Protein AF-A0A2W6DBU0-F1 (afdb_monomer_lite)

Foldseek 3Di:
DPPVLVVLLVVVLVVLVVCCVVVVADQFAADDQLVVSVHDPVSSVVSLVVCVVVVNWDQDPPPHIGD

Radius of gyration: 11.48 Å; chains: 1; bounding box: 25×20×32 Å

pLDDT: mean 73.98, std 8.36, range [42.16, 83.12]

Secondary structure (DSSP, 8-state):
---SHHHHHHHHHHHHHHHHHTTSS-TTPBPPPTTTTT--HHHHHHHHHHHHHTTS-EEETTTEEE-

Structure (mmCIF, N/CA/C/O backbone):
data_AF-A0A2W6DBU0-F1
#
_entry.id   AF-A0A2W6DBU0-F1
#
loop_
_atom_site.group_PDB
_atom_site.id
_atom_site.type_symbol
_atom_site.label_atom_id
_atom_site.label_alt_id
_atom_site.label_comp_id
_atom_site.label_asym_id
_atom_site.label_entity_id
_atom_site.label_seq_id
_atom_site.pdbx_PDB_ins_code
_atom_site.Cartn_x
_atom_site.Cartn_y
_atom_site.Cartn_z
_atom_site.occupancy
_atom_site.B_iso_or_equiv
_atom_site.auth_seq_id
_atom_site.auth_comp_id
_atom_site.auth_asym_id
_atom_site.auth_atom_id
_atom_site.pdbx_PDB_model_num
ATOM 1 N N . MET A 1 1 ? 17.284 7.956 -20.470 1.00 42.16 1 MET A N 1
ATOM 2 C CA . MET A 1 1 ? 16.086 7.287 -21.028 1.00 42.16 1 MET A CA 1
ATOM 3 C C . MET A 1 1 ? 15.073 6.989 -19.912 1.00 42.16 1 MET A C 1
ATOM 5 O O . MET A 1 1 ? 15.209 5.947 -19.284 1.00 42.16 1 MET A O 1
ATOM 9 N N . PRO A 1 2 ? 14.096 7.864 -19.581 1.00 47.72 2 PRO A N 1
ATOM 10 C CA . PRO A 1 2 ? 13.205 7.652 -18.434 1.00 47.72 2 PRO A CA 1
ATOM 11 C C . PRO A 1 2 ? 11.784 7.223 -18.854 1.00 47.72 2 PRO A C 1
ATOM 13 O O . PRO A 1 2 ? 10.820 7.924 -18.573 1.00 47.72 2 PRO A O 1
ATOM 16 N N . ALA A 1 3 ? 11.635 6.072 -19.520 1.00 52.62 3 ALA A N 1
ATOM 17 C CA . ALA A 1 3 ? 10.312 5.517 -19.862 1.00 52.62 3 ALA A CA 1
ATOM 18 C C . ALA A 1 3 ? 9.932 4.270 -19.034 1.00 52.62 3 ALA A C 1
ATOM 20 O O . ALA A 1 3 ? 8.755 3.959 -18.878 1.00 52.62 3 ALA A O 1
ATOM 21 N N . VAL A 1 4 ? 10.903 3.581 -18.426 1.00 54.66 4 VAL A N 1
ATOM 22 C CA . VAL A 1 4 ? 10.658 2.307 -17.717 1.00 54.66 4 VAL A CA 1
ATOM 23 C C . VAL A 1 4 ? 10.022 2.520 -16.330 1.00 54.66 4 VAL A C 1
ATOM 25 O O . VAL A 1 4 ? 9.330 1.654 -15.795 1.00 54.66 4 VAL A O 1
ATOM 28 N N . THR A 1 5 ? 10.170 3.714 -15.757 1.00 57.59 5 THR A N 1
ATOM 29 C CA . THR A 1 5 ? 9.733 4.031 -14.388 1.00 57.59 5 THR A CA 1
ATOM 30 C C . THR A 1 5 ? 8.209 4.104 -14.223 1.00 57.59 5 THR A C 1
ATOM 32 O O . THR A 1 5 ? 7.672 3.765 -13.164 1.00 57.59 5 THR A O 1
ATOM 35 N N . LEU A 1 6 ? 7.491 4.525 -15.271 1.00 61.28 6 LEU A N 1
ATOM 36 C CA . LEU A 1 6 ? 6.028 4.643 -15.253 1.00 61.28 6 LEU A CA 1
ATOM 37 C C . LEU A 1 6 ? 5.332 3.272 -15.201 1.00 61.28 6 LEU A C 1
ATOM 39 O O . LEU A 1 6 ? 4.272 3.134 -14.599 1.00 61.28 6 LEU A O 1
ATOM 43 N N . LEU A 1 7 ? 5.948 2.238 -15.769 1.00 72.12 7 LEU A N 1
ATOM 44 C CA . LEU A 1 7 ? 5.409 0.879 -15.730 1.00 72.12 7 LEU A CA 1
ATOM 45 C C . LEU A 1 7 ? 5.617 0.229 -14.358 1.00 72.12 7 LEU A C 1
ATOM 47 O O . LEU A 1 7 ? 4.715 -0.429 -13.846 1.00 72.12 7 LEU A O 1
ATOM 51 N N . ALA A 1 8 ? 6.773 0.456 -13.733 1.00 71.12 8 ALA A N 1
ATOM 52 C CA . ALA A 1 8 ? 7.133 -0.188 -12.473 1.00 71.12 8 ALA A CA 1
ATOM 53 C C . ALA A 1 8 ? 6.211 0.206 -11.304 1.00 71.12 8 ALA A C 1
ATOM 55 O O . ALA A 1 8 ? 5.710 -0.667 -10.601 1.00 71.12 8 ALA A O 1
ATOM 56 N N . HIS A 1 9 ? 5.917 1.500 -11.120 1.00 71.81 9 HIS A N 1
ATOM 57 C CA . HIS A 1 9 ? 5.011 1.927 -10.043 1.00 71.81 9 HIS A CA 1
ATOM 58 C C . HIS A 1 9 ? 3.567 1.448 -10.268 1.00 71.81 9 HIS A C 1
ATOM 60 O O . HIS A 1 9 ? 2.855 1.160 -9.309 1.00 71.81 9 HIS A O 1
ATOM 66 N N . ARG A 1 10 ? 3.143 1.338 -11.535 1.00 75.81 10 ARG A N 1
ATOM 67 C CA . ARG A 1 10 ? 1.810 0.860 -11.902 1.00 75.81 10 ARG A CA 1
ATOM 68 C C . ARG A 1 10 ? 1.663 -0.642 -11.666 1.00 75.81 10 ARG A C 1
ATOM 70 O O . ARG A 1 10 ? 0.620 -1.052 -11.176 1.00 75.81 10 ARG A O 1
ATOM 77 N N . ARG A 1 11 ? 2.701 -1.444 -11.944 1.00 77.62 11 ARG A N 1
ATOM 78 C CA . ARG A 1 11 ? 2.721 -2.880 -11.604 1.00 77.62 11 ARG A CA 1
ATOM 79 C C . ARG A 1 11 ? 2.574 -3.091 -10.101 1.00 77.62 11 ARG A C 1
ATOM 81 O O . ARG A 1 11 ? 1.667 -3.799 -9.701 1.00 77.62 11 ARG A O 1
ATOM 88 N N . ILE A 1 12 ? 3.359 -2.374 -9.292 1.00 76.69 12 ILE A N 1
ATOM 89 C CA . ILE A 1 12 ? 3.256 -2.426 -7.823 1.00 76.69 12 ILE A CA 1
ATOM 90 C C . ILE A 1 12 ? 1.834 -2.084 -7.360 1.00 76.69 12 ILE A C 1
ATOM 92 O O . ILE A 1 12 ? 1.279 -2.772 -6.513 1.00 76.69 12 ILE A O 1
ATOM 96 N N . ALA A 1 13 ? 1.223 -1.042 -7.930 1.00 77.06 13 ALA A N 1
ATOM 97 C CA . ALA A 1 13 ? -0.136 -0.656 -7.566 1.00 77.06 13 ALA A CA 1
ATOM 98 C C . ALA A 1 13 ? -1.186 -1.719 -7.931 1.00 77.06 13 ALA A C 1
ATOM 100 O O . ALA A 1 13 ? -2.097 -1.959 -7.145 1.00 77.06 13 ALA A O 1
ATOM 101 N N . VAL A 1 14 ? -1.057 -2.355 -9.100 1.00 80.88 14 VAL A N 1
ATOM 102 C CA . VAL A 1 14 ? -1.959 -3.432 -9.538 1.00 80.88 14 VAL A CA 1
ATOM 103 C C . VAL A 1 14 ? -1.763 -4.692 -8.699 1.00 80.88 14 VAL A C 1
ATOM 105 O O . VAL A 1 14 ? -2.752 -5.300 -8.302 1.00 80.88 14 VAL A O 1
ATOM 108 N N . ASP A 1 15 ? -0.520 -5.064 -8.397 1.00 80.50 15 ASP A N 1
ATOM 109 C CA . ASP A 1 15 ? -0.217 -6.234 -7.570 1.00 80.50 15 ASP A CA 1
ATOM 110 C C . ASP A 1 15 ? -0.752 -6.044 -6.147 1.00 80.50 15 ASP A C 1
ATOM 112 O O . ASP A 1 15 ? -1.441 -6.919 -5.632 1.00 80.50 15 ASP A O 1
ATOM 116 N N . LEU A 1 16 ? -0.550 -4.865 -5.550 1.00 76.94 16 LEU A N 1
ATOM 117 C CA . LEU A 1 16 ? -1.118 -4.535 -4.240 1.00 76.94 16 LEU A CA 1
ATOM 118 C C . LEU A 1 16 ? -2.646 -4.513 -4.266 1.00 76.94 16 LEU A C 1
ATOM 120 O O . LEU A 1 16 ? -3.269 -5.058 -3.365 1.00 76.94 16 LEU A O 1
ATOM 124 N N . GLN A 1 17 ? -3.267 -3.949 -5.305 1.00 79.81 17 GLN A N 1
ATOM 125 C CA . GLN A 1 17 ? -4.724 -4.010 -5.453 1.00 79.81 17 GLN A CA 1
ATOM 126 C C . GLN A 1 17 ? -5.235 -5.444 -5.545 1.00 79.81 17 GLN A C 1
ATOM 128 O O . GLN A 1 17 ? -6.263 -5.752 -4.953 1.00 79.81 17 GLN A O 1
ATOM 133 N N . ARG A 1 18 ? -4.531 -6.317 -6.270 1.00 82.50 18 ARG A N 1
ATOM 134 C CA . ARG A 1 18 ? -4.889 -7.733 -6.374 1.00 82.50 18 ARG A CA 1
ATOM 135 C C . ARG A 1 18 ? -4.730 -8.450 -5.045 1.00 82.50 18 ARG A C 1
ATOM 137 O O . ARG A 1 18 ? -5.640 -9.178 -4.686 1.00 82.50 18 ARG A O 1
ATOM 144 N N . ALA A 1 19 ? -3.646 -8.211 -4.314 1.00 79.19 19 ALA A N 1
ATOM 145 C CA . ALA A 1 19 ? -3.433 -8.795 -2.992 1.00 79.19 19 ALA A CA 1
ATOM 146 C C . ALA A 1 19 ? -4.504 -8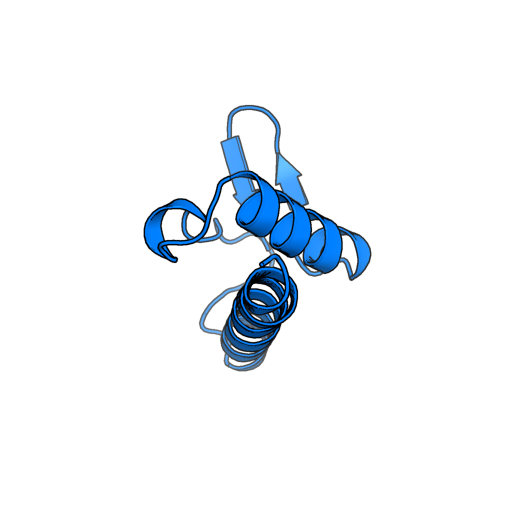.334 -1.986 1.00 79.19 19 ALA A C 1
ATOM 148 O O . ALA A 1 19 ? -5.064 -9.152 -1.262 1.00 79.19 19 ALA A O 1
ATOM 149 N N . ILE A 1 20 ? -4.869 -7.046 -2.003 1.00 78.12 20 ILE A N 1
ATOM 150 C CA . ILE A 1 20 ? -5.963 -6.507 -1.178 1.00 78.12 20 ILE A CA 1
ATOM 151 C C . ILE A 1 20 ? -7.304 -7.134 -1.584 1.00 78.12 20 ILE A C 1
ATOM 153 O O . ILE A 1 20 ? -8.058 -7.598 -0.734 1.00 78.12 20 ILE A O 1
ATOM 157 N N . ALA A 1 21 ? -7.599 -7.196 -2.886 1.00 79.12 21 ALA A N 1
ATOM 158 C CA . ALA A 1 21 ? -8.834 -7.791 -3.399 1.00 79.12 21 ALA A CA 1
ATOM 159 C C . ALA A 1 21 ? -8.915 -9.310 -3.164 1.00 79.12 21 ALA A C 1
ATOM 161 O O . ALA A 1 21 ? -10.009 -9.842 -3.003 1.00 79.12 21 ALA A O 1
ATOM 162 N N . ALA A 1 22 ? -7.773 -10.000 -3.134 1.00 82.69 22 ALA A N 1
ATOM 163 C CA . ALA A 1 22 ? -7.662 -11.417 -2.808 1.00 82.69 22 ALA A CA 1
ATOM 164 C C . ALA A 1 22 ? -7.762 -11.692 -1.297 1.00 82.69 22 ALA A C 1
ATOM 166 O O . ALA A 1 22 ? -7.881 -12.848 -0.903 1.00 82.69 22 ALA A O 1
ATOM 167 N N . GLY A 1 23 ? -7.726 -10.652 -0.453 1.00 79.00 23 GLY A N 1
ATOM 168 C CA . GLY A 1 23 ? -7.719 -10.784 1.004 1.00 79.00 23 GLY A CA 1
ATOM 169 C C . GLY A 1 23 ? -6.364 -11.197 1.589 1.00 79.00 23 GLY A C 1
ATOM 170 O O . GLY A 1 23 ? -6.297 -11.521 2.769 1.00 79.00 23 GLY A O 1
ATOM 171 N N . GLU A 1 24 ? -5.291 -11.175 0.792 1.00 80.69 24 GLU A N 1
ATOM 172 C CA . GLU A 1 24 ? -3.918 -11.407 1.269 1.00 80.69 24 GLU A CA 1
ATOM 173 C C . GLU A 1 24 ? -3.377 -10.217 2.072 1.00 80.69 24 GLU A C 1
ATO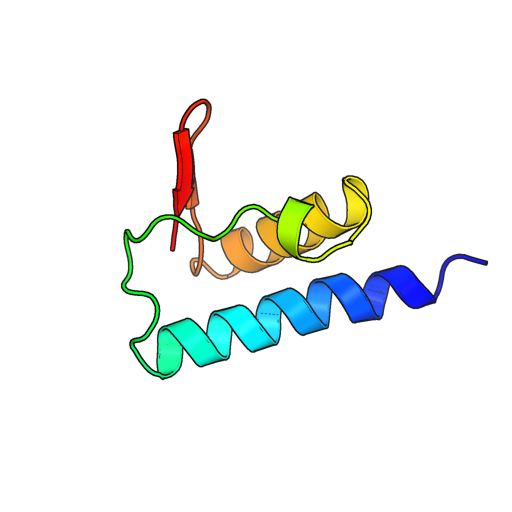M 175 O O . GLU A 1 24 ? -2.468 -10.377 2.881 1.00 80.69 24 GLU A O 1
ATOM 180 N N . LEU A 1 25 ? -3.931 -9.024 1.841 1.00 74.81 25 LEU A N 1
ATOM 181 C CA . LEU A 1 25 ? -3.617 -7.810 2.585 1.00 74.81 25 LEU A CA 1
ATOM 182 C C . LEU A 1 25 ? -4.909 -7.174 3.097 1.00 74.81 25 LEU A C 1
ATOM 184 O O . LEU A 1 25 ? -5.703 -6.645 2.312 1.00 74.81 25 LEU A O 1
ATOM 188 N N . ALA A 1 26 ? -5.118 -7.207 4.410 1.00 73.06 26 ALA A N 1
ATOM 189 C CA . ALA A 1 26 ? -6.267 -6.565 5.026 1.00 73.06 26 ALA A CA 1
ATOM 190 C C . ALA A 1 26 ? -6.033 -5.049 5.181 1.00 73.06 26 ALA A C 1
ATOM 192 O O . ALA A 1 26 ? -4.898 -4.615 5.390 1.00 73.06 26 ALA A O 1
ATOM 193 N N . PRO A 1 27 ? -7.088 -4.214 5.136 1.00 70.62 27 PRO A N 1
ATOM 194 C CA . PRO A 1 27 ? -6.993 -2.813 5.536 1.00 70.62 27 PRO A CA 1
ATOM 195 C C . PRO A 1 27 ? -6.422 -2.700 6.955 1.00 70.62 27 PRO A C 1
ATOM 197 O O . PRO A 1 27 ? -6.992 -3.235 7.905 1.00 70.62 27 PRO A O 1
ATOM 200 N N . GLY A 1 28 ? -5.295 -2.008 7.101 1.00 72.50 28 GLY A N 1
ATOM 201 C CA . GLY A 1 28 ? -4.521 -1.910 8.335 1.00 72.50 28 GLY A CA 1
ATOM 202 C C . GLY A 1 28 ? -3.261 -2.778 8.378 1.00 72.50 28 GLY A C 1
ATOM 203 O O . GLY A 1 28 ? -2.419 -2.535 9.247 1.00 72.50 28 GLY A O 1
ATOM 204 N N . ASP A 1 29 ? -3.074 -3.717 7.445 1.00 79.62 29 ASP A N 1
ATOM 205 C CA . ASP A 1 29 ? -1.855 -4.523 7.389 1.00 79.62 29 ASP A CA 1
ATOM 206 C C . ASP A 1 29 ? -0.652 -3.698 6.924 1.00 79.62 29 ASP A C 1
ATOM 208 O O . ASP A 1 29 ? -0.779 -2.817 6.063 1.00 79.62 29 ASP A O 1
ATOM 212 N N . PRO A 1 30 ? 0.544 -3.965 7.478 1.00 73.44 30 PRO A N 1
ATOM 213 C CA . PRO A 1 30 ? 1.766 -3.326 7.026 1.00 73.44 30 PRO A CA 1
ATOM 214 C C . PRO A 1 30 ? 2.059 -3.728 5.578 1.00 73.44 30 PRO A C 1
ATOM 216 O O . PRO A 1 30 ? 2.207 -4.905 5.256 1.00 73.44 30 PRO A O 1
ATOM 219 N N . LEU A 1 31 ? 2.204 -2.737 4.697 1.00 72.50 31 LEU A N 1
ATOM 220 C CA . LEU A 1 31 ? 2.671 -2.984 3.343 1.00 72.50 31 LEU A CA 1
ATOM 221 C C . LEU A 1 31 ? 4.121 -3.467 3.356 1.00 72.50 31 LEU A C 1
ATOM 223 O O . LEU A 1 31 ? 4.955 -2.868 4.052 1.00 72.50 31 LEU A O 1
ATOM 227 N N . PRO A 1 32 ? 4.459 -4.429 2.480 1.00 67.94 32 PRO A N 1
ATOM 228 C CA . PRO A 1 32 ? 5.841 -4.796 2.231 1.00 67.94 32 PRO A CA 1
ATOM 229 C C . PRO A 1 32 ? 6.641 -3.573 1.784 1.00 67.94 32 PRO A C 1
ATOM 231 O O . PRO A 1 32 ? 6.154 -2.677 1.075 1.00 67.94 32 PRO A O 1
ATOM 234 N N . SER A 1 33 ? 7.891 -3.501 2.237 1.00 65.06 33 SER A N 1
ATOM 235 C CA . SER A 1 33 ? 8.715 -2.331 1.982 1.00 65.06 33 SER A CA 1
ATOM 236 C C . SER A 1 33 ? 8.939 -2.185 0.485 1.00 65.06 33 SER A C 1
ATOM 238 O O . SER A 1 33 ? 9.436 -3.081 -0.179 1.00 65.06 33 SER A O 1
ATOM 240 N N . THR A 1 34 ? 8.675 -0.998 -0.059 1.00 65.50 34 THR A N 1
ATOM 241 C CA . THR A 1 34 ? 8.955 -0.693 -1.479 1.00 65.50 34 THR A CA 1
ATOM 242 C C . THR A 1 34 ? 10.404 -0.941 -1.931 1.00 65.50 34 THR A C 1
ATOM 244 O O . THR A 1 34 ? 10.666 -0.986 -3.130 1.00 65.50 34 THR A O 1
ATOM 247 N N . ARG A 1 35 ? 11.344 -1.124 -0.990 1.00 63.47 35 ARG A N 1
ATOM 248 C CA . ARG A 1 35 ? 12.704 -1.620 -1.256 1.00 63.47 35 ARG A CA 1
ATOM 249 C C . ARG A 1 35 ? 12.729 -3.049 -1.808 1.00 63.47 35 ARG A C 1
ATOM 251 O O . ARG A 1 35 ? 13.589 -3.340 -2.627 1.00 63.47 35 ARG A O 1
ATOM 258 N N . GLU A 1 36 ? 11.809 -3.906 -1.381 1.00 65.69 36 GLU A N 1
ATOM 259 C CA . GLU A 1 36 ? 11.728 -5.314 -1.793 1.00 65.69 36 GLU A CA 1
ATOM 260 C C . GLU A 1 36 ? 11.303 -5.457 -3.258 1.00 65.69 36 GLU A C 1
ATOM 262 O O . GLU A 1 36 ? 11.702 -6.392 -3.938 1.00 65.69 36 GLU A O 1
ATOM 267 N N . TYR A 1 37 ? 10.591 -4.463 -3.793 1.00 67.75 37 TYR A N 1
ATOM 268 C CA . TYR A 1 37 ? 10.159 -4.437 -5.190 1.00 67.75 37 TYR A CA 1
ATOM 269 C C . TYR A 1 37 ? 11.279 -4.084 -6.187 1.00 67.75 37 TYR A C 1
ATOM 271 O O . TYR A 1 37 ? 11.016 -3.957 -7.381 1.00 67.75 37 TYR A O 1
ATOM 279 N N . GLY A 1 38 ? 12.519 -3.870 -5.728 1.00 66.25 38 GLY A N 1
ATOM 280 C CA . GLY A 1 38 ? 13.667 -3.604 -6.605 1.00 66.25 38 GLY A CA 1
ATOM 281 C C . GLY A 1 38 ? 13.573 -2.300 -7.411 1.00 66.25 38 GLY A C 1
ATOM 282 O O . GLY A 1 38 ? 14.306 -2.113 -8.380 1.00 66.25 38 GLY A O 1
ATOM 283 N N . VAL A 1 39 ? 12.673 -1.383 -7.036 1.00 72.12 39 VAL A N 1
ATOM 284 C CA . VAL A 1 39 ? 12.465 -0.111 -7.740 1.00 72.12 39 VAL A CA 1
ATOM 285 C C . VAL A 1 39 ? 13.265 1.034 -7.122 1.00 72.12 39 VAL A C 1
ATOM 287 O O . VAL A 1 39 ? 13.587 1.048 -5.932 1.00 72.12 39 VAL A O 1
ATOM 290 N N . SER A 1 40 ? 13.556 2.063 -7.921 1.00 76.62 40 SER A N 1
ATOM 291 C CA . SER A 1 40 ? 14.199 3.276 -7.413 1.00 76.62 40 SER A CA 1
ATOM 292 C C . SER A 1 40 ? 13.331 3.972 -6.353 1.00 76.62 40 SER A C 1
ATOM 294 O O . SER A 1 40 ? 12.102 3.982 -6.439 1.00 76.62 40 SER A O 1
ATOM 296 N N . ARG A 1 41 ? 13.964 4.647 -5.379 1.00 75.25 41 ARG A N 1
ATOM 297 C CA . ARG A 1 41 ? 13.275 5.384 -4.293 1.00 75.25 41 ARG A CA 1
ATOM 298 C C . ARG A 1 41 ? 12.197 6.359 -4.793 1.00 75.25 41 ARG A C 1
ATOM 300 O O . ARG A 1 41 ? 11.157 6.500 -4.154 1.00 75.25 41 ARG A O 1
ATOM 307 N N . GLY A 1 42 ? 12.430 7.017 -5.932 1.00 76.56 42 GLY A N 1
ATOM 308 C CA . GLY A 1 42 ? 11.448 7.907 -6.562 1.00 76.56 42 GLY A CA 1
ATOM 309 C C . GLY A 1 42 ? 10.206 7.163 -7.062 1.00 76.56 42 GLY A C 1
ATOM 310 O O . GLY A 1 42 ? 9.086 7.593 -6.810 1.00 76.56 42 GLY A O 1
ATOM 311 N N . THR A 1 43 ? 10.400 6.002 -7.685 1.00 78.12 43 THR A N 1
ATOM 312 C CA . THR A 1 43 ? 9.346 5.116 -8.202 1.00 78.12 43 THR A CA 1
ATOM 313 C C . THR A 1 43 ? 8.501 4.528 -7.083 1.00 78.12 43 THR A C 1
ATOM 315 O O . THR A 1 43 ? 7.278 4.576 -7.142 1.00 78.12 43 THR A O 1
ATOM 318 N N . ALA A 1 44 ? 9.163 4.032 -6.036 1.00 76.94 44 ALA A N 1
ATOM 319 C CA . ALA A 1 44 ? 8.539 3.558 -4.809 1.00 76.94 44 ALA A CA 1
ATOM 320 C C . ALA A 1 44 ? 7.621 4.624 -4.200 1.00 76.94 44 ALA A C 1
ATOM 322 O O . ALA A 1 44 ? 6.450 4.379 -3.917 1.00 76.94 44 ALA A O 1
ATOM 323 N N . ARG A 1 45 ? 8.147 5.844 -4.045 1.00 78.44 45 ARG A N 1
ATOM 324 C CA . ARG A 1 45 ? 7.387 6.974 -3.512 1.00 78.44 45 ARG A CA 1
ATOM 325 C C . ARG A 1 45 ? 6.210 7.338 -4.416 1.00 78.44 45 ARG A C 1
ATOM 327 O O . ARG A 1 45 ? 5.136 7.607 -3.896 1.00 78.44 45 ARG A O 1
ATOM 334 N N . GLN A 1 46 ? 6.377 7.297 -5.737 1.00 80.94 46 GLN A N 1
ATOM 335 C CA . GLN A 1 46 ? 5.299 7.571 -6.688 1.00 80.94 46 GLN A CA 1
ATOM 336 C C . GLN A 1 46 ? 4.194 6.502 -6.641 1.00 80.94 46 GLN A C 1
ATOM 338 O O . GLN A 1 46 ? 3.022 6.871 -6.624 1.00 80.94 46 GLN A O 1
ATOM 343 N N . ALA A 1 47 ? 4.550 5.215 -6.535 1.00 78.94 47 ALA A N 1
ATOM 344 C CA . ALA A 1 47 ? 3.606 4.106 -6.349 1.00 78.9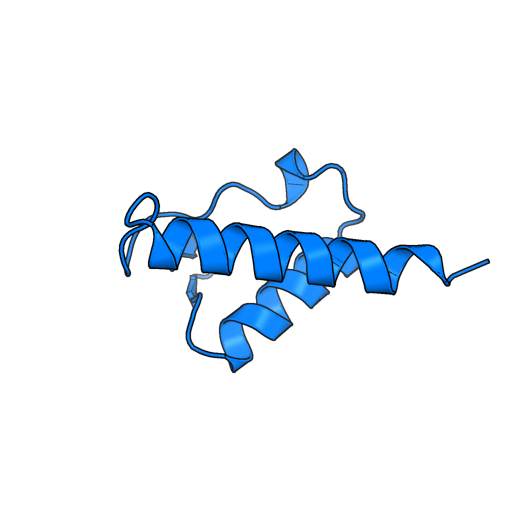4 47 ALA A CA 1
ATOM 345 C C . ALA A 1 47 ? 2.790 4.283 -5.063 1.00 78.94 47 ALA A C 1
ATOM 347 O O . ALA A 1 47 ? 1.562 4.279 -5.090 1.00 78.94 47 ALA A O 1
ATOM 348 N N . LEU A 1 48 ? 3.478 4.526 -3.944 1.00 77.75 48 LEU A N 1
ATOM 349 C CA . LEU A 1 48 ? 2.845 4.728 -2.641 1.00 77.75 48 LEU A CA 1
ATOM 350 C C . LEU A 1 48 ? 1.967 5.978 -2.618 1.00 77.75 48 LEU A C 1
ATOM 352 O O . LEU A 1 48 ? 0.862 5.935 -2.098 1.00 77.75 48 LEU A O 1
ATOM 356 N N . SER A 1 49 ? 2.422 7.090 -3.198 1.00 80.94 49 SER A N 1
ATOM 357 C CA . SER A 1 49 ? 1.611 8.308 -3.311 1.00 80.94 49 SER A CA 1
ATOM 358 C C . SER A 1 49 ? 0.414 8.140 -4.247 1.00 80.94 49 SER A C 1
ATOM 360 O O . SER A 1 49 ? -0.567 8.867 -4.111 1.00 80.94 49 SER A O 1
ATOM 362 N N . PHE A 1 50 ? 0.485 7.240 -5.228 1.00 83.12 50 PHE A N 1
ATOM 363 C CA . PHE A 1 50 ? -0.654 6.905 -6.078 1.00 83.12 50 PHE A CA 1
ATOM 364 C C . PHE A 1 50 ? -1.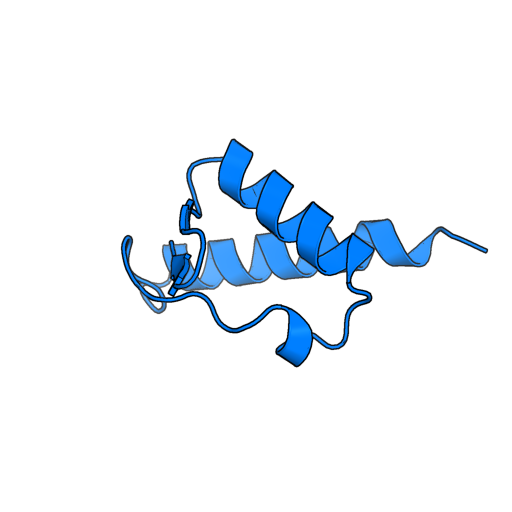677 6.066 -5.308 1.00 83.12 50 PHE A C 1
ATOM 366 O O . PHE A 1 50 ? -2.836 6.452 -5.223 1.00 83.12 50 PHE A O 1
ATOM 373 N N . LEU A 1 51 ? -1.231 4.996 -4.654 1.00 78.94 51 LEU A N 1
ATOM 374 C CA . LEU A 1 51 ? -2.083 4.153 -3.816 1.00 78.94 51 LEU A CA 1
ATOM 375 C C . LEU A 1 51 ? -2.709 4.926 -2.647 1.00 78.94 51 LEU A C 1
ATOM 377 O O . LEU A 1 51 ? -3.879 4.729 -2.335 1.00 78.94 51 LEU A O 1
ATOM 381 N N . ALA A 1 52 ? -1.964 5.857 -2.046 1.00 81.69 52 ALA A N 1
ATOM 382 C CA . ALA A 1 52 ? -2.472 6.677 -0.952 1.00 81.69 52 ALA A CA 1
ATOM 383 C C . ALA A 1 52 ? -3.561 7.644 -1.418 1.00 81.69 52 ALA A C 1
ATOM 385 O O . ALA A 1 52 ? -4.520 7.893 -0.695 1.00 81.69 52 ALA A O 1
ATOM 386 N N . ARG A 1 53 ? -3.452 8.155 -2.653 1.00 82.44 53 ARG A N 1
ATOM 387 C CA . ARG A 1 53 ? -4.514 8.954 -3.279 1.00 82.44 53 ARG A CA 1
ATOM 388 C C . ARG A 1 53 ? -5.762 8.137 -3.593 1.00 82.44 53 ARG A C 1
ATOM 390 O O . ARG A 1 53 ? -6.848 8.697 -3.592 1.00 82.44 53 ARG A O 1
ATOM 397 N N . LEU A 1 54 ? -5.608 6.839 -3.841 1.00 80.31 54 LEU A N 1
ATOM 398 C CA . LEU A 1 54 ? -6.726 5.916 -4.032 1.00 80.31 54 LEU A CA 1
ATOM 399 C C . LEU A 1 54 ? -7.363 5.461 -2.709 1.00 80.31 54 LEU A C 1
ATOM 401 O O . LEU A 1 54 ? -8.340 4.723 -2.747 1.00 80.31 54 LEU A O 1
ATOM 405 N N . GLY A 1 55 ? -6.822 5.869 -1.554 1.00 81.44 55 GLY A N 1
ATOM 406 C CA . GLY A 1 55 ? -7.307 5.431 -0.242 1.00 81.44 55 GLY A CA 1
ATOM 407 C C . GLY A 1 55 ? -7.009 3.962 0.069 1.00 81.44 55 GLY A C 1
ATOM 408 O O . GLY A 1 55 ? -7.594 3.416 0.993 1.00 81.44 55 GLY A O 1
ATOM 409 N N . LEU A 1 56 ? -6.115 3.338 -0.703 1.00 77.94 56 LEU A N 1
ATOM 410 C CA . LEU A 1 56 ? -5.742 1.928 -0.569 1.00 77.94 56 LEU A CA 1
ATOM 411 C C . LEU A 1 56 ? -4.537 1.709 0.339 1.00 77.94 56 LEU A C 1
ATOM 413 O O . LEU A 1 56 ? -4.234 0.564 0.639 1.00 77.94 56 LEU A O 1
ATOM 417 N N . VAL A 1 57 ? -3.778 2.771 0.638 1.00 80.75 57 VAL A N 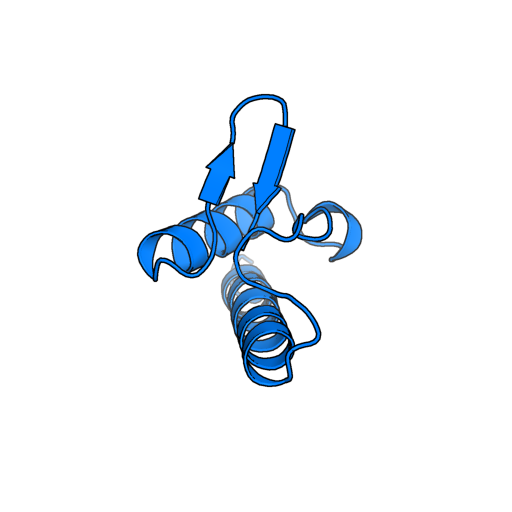1
ATOM 418 C CA . VAL A 1 57 ? -2.651 2.711 1.572 1.00 80.75 57 VAL A CA 1
ATOM 419 C C . VAL A 1 57 ? -2.534 3.997 2.379 1.00 80.75 57 VAL A C 1
ATOM 421 O O . VAL A 1 57 ? -2.727 5.103 1.867 1.00 80.75 57 VAL A O 1
ATOM 424 N N . ARG A 1 58 ? -2.086 3.890 3.625 1.00 80.19 58 ARG A N 1
ATOM 425 C CA . ARG A 1 58 ? -1.722 5.012 4.485 1.00 80.19 58 ARG A CA 1
ATOM 426 C C . ARG A 1 58 ? -0.242 4.977 4.840 1.00 80.19 58 ARG A C 1
ATOM 428 O O . ARG A 1 58 ? 0.283 4.033 5.425 1.00 80.19 58 ARG A O 1
ATOM 435 N N . ALA A 1 59 ? 0.459 6.061 4.523 1.00 76.06 59 ALA A N 1
ATOM 436 C CA . ALA A 1 59 ? 1.822 6.264 4.990 1.00 76.06 59 ALA A CA 1
ATOM 437 C C . ALA A 1 59 ? 1.808 6.809 6.423 1.00 76.06 59 ALA A C 1
ATOM 439 O O . ALA A 1 59 ? 1.393 7.945 6.644 1.00 76.06 59 ALA A O 1
ATOM 440 N N . VAL A 1 60 ? 2.310 6.030 7.382 1.00 78.75 60 VAL A N 1
ATOM 441 C CA . VAL A 1 60 ? 2.500 6.491 8.761 1.00 78.75 60 VAL A CA 1
ATOM 442 C C . VAL A 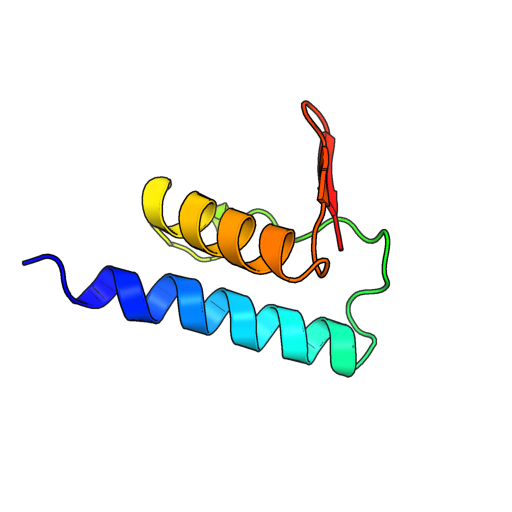1 60 ? 3.963 6.923 8.936 1.00 78.75 60 VAL A C 1
ATOM 444 O O . VAL A 1 60 ? 4.880 6.116 8.723 1.00 78.75 60 VAL A O 1
ATOM 447 N N . PRO A 1 61 ? 4.229 8.196 9.280 1.00 73.56 61 PRO A N 1
ATOM 448 C CA . PRO A 1 61 ? 5.577 8.664 9.591 1.00 73.56 61 PRO A CA 1
ATOM 449 C C . PRO A 1 61 ? 6.205 7.803 10.696 1.00 73.56 61 PRO A C 1
ATOM 451 O O . PRO A 1 61 ? 5.561 7.520 11.701 1.00 73.56 61 PRO A O 1
ATOM 454 N N . GLY A 1 62 ? 7.436 7.332 10.492 1.00 74.56 62 GLY A N 1
ATOM 455 C CA . GLY A 1 62 ? 8.165 6.521 11.477 1.00 74.56 62 GLY A CA 1
ATOM 456 C C . GLY A 1 62 ? 7.730 5.055 11.624 1.00 74.56 62 GLY A C 1
ATOM 457 O O . GLY A 1 62 ? 8.505 4.281 12.171 1.00 74.56 62 GLY A O 1
ATOM 458 N N . LYS A 1 63 ? 6.557 4.642 11.114 1.00 70.56 63 LYS A N 1
ATOM 459 C CA . LYS A 1 63 ? 6.070 3.247 11.232 1.00 70.56 63 LYS A CA 1
ATOM 460 C C . LYS A 1 63 ? 6.058 2.441 9.934 1.00 70.56 63 LYS A C 1
ATOM 462 O O . LYS A 1 63 ? 6.046 1.222 9.993 1.00 70.56 63 LYS A O 1
ATOM 467 N N . GLY A 1 64 ? 6.064 3.094 8.772 1.00 73.81 64 GLY A N 1
ATOM 468 C CA . GLY A 1 64 ? 5.983 2.400 7.483 1.00 73.81 64 GLY A CA 1
ATOM 469 C C . GLY A 1 64 ? 4.702 2.734 6.733 1.00 73.81 64 GLY A C 1
ATOM 470 O O . GLY A 1 64 ? 4.165 3.836 6.888 1.00 73.81 64 GLY A O 1
ATOM 471 N N . ARG A 1 65 ? 4.293 1.862 5.811 1.00 76.94 65 ARG A N 1
ATOM 472 C CA . ARG A 1 65 ? 3.110 2.022 4.945 1.00 76.94 65 ARG A CA 1
ATOM 473 C C . ARG A 1 65 ? 2.156 0.902 5.316 1.00 76.94 65 ARG A C 1
ATOM 475 O O . ARG A 1 65 ? 2.626 -0.183 5.614 1.00 76.94 65 ARG A O 1
ATOM 482 N N . PHE A 1 66 ? 0.871 1.197 5.333 1.00 79.69 66 PHE A N 1
ATOM 483 C CA . PHE A 1 66 ? -0.196 0.276 5.713 1.00 79.69 66 PHE A CA 1
ATOM 484 C C . PHE A 1 66 ? -1.275 0.325 4.640 1.00 79.69 66 PHE A C 1
ATOM 486 O O . PHE A 1 66 ? -1.323 1.339 3.947 1.00 79.69 66 PHE A O 1
ATOM 493 N N . VAL A 1 67 ? -2.077 -0.724 4.468 1.00 77.56 67 VAL A N 1
ATOM 494 C CA . VAL A 1 67 ? -3.258 -0.695 3.582 1.00 77.56 67 VAL A CA 1
ATOM 495 C C . VAL A 1 67 ? -4.325 0.198 4.201 1.00 77.56 67 VAL A C 1
ATOM 497 O O . VAL A 1 67 ? -4.614 0.007 5.400 1.00 77.56 67 VAL A O 1
#

Sequence (67 aa):
MPAVTLLAHRRIAVDLQRAIAAGELAPGDPLPSTREYGVSRGTARQALSFLARLGLVRAVPGKGRFV